Protein AF-A0A8J3EIG1-F1 (afdb_monomer_lite)

Sequence (145 aa):
MRLELTLPASLRGQTVMLDALEAVEGSQQTKALLRPILEIVTRAVSSGIQQEFFDNFERYANEENLPRQGIGAVTVALDLPESDLDAVRGDLLDVAVAGSERIWQTVSDGEAAATFEVICDILDEGLTPIDQQALLDANLADLAG

Foldseek 3Di:
DKDKEFADPVLAQDCLLVVLLVPDDFDPLQSLQVVLVSVLSHQLADAVCSAVCNVCVVPCPPPPPHDRDDDDTRIDIDDDDVVSLVVGLVGLQVSLVSSLVSSCVPPNPQSSSLVSNLVSVCSNVVDDNVVSHVSSVVSVVVVVD

Structure (mmCIF, N/CA/C/O backbone):
data_AF-A0A8J3EIG1-F1
#
_entry.id   AF-A0A8J3EIG1-F1
#
loop_
_atom_site.group_PDB
_atom_site.id
_atom_site.type_symbol
_atom_site.label_atom_id
_atom_site.label_alt_id
_atom_site.label_comp_id
_atom_site.label_asym_id
_atom_site.label_entity_id
_atom_site.label_seq_id
_atom_site.pdbx_PDB_ins_code
_atom_site.Cartn_x
_atom_site.Cartn_y
_atom_site.Cartn_z
_atom_site.occupancy
_atom_site.B_iso_or_equiv
_atom_site.auth_seq_id
_atom_site.auth_comp_id
_atom_site.auth_asym_id
_atom_site.auth_atom_id
_atom_site.pdbx_PDB_model_num
ATOM 1 N N . MET A 1 1 ? -13.332 -3.949 6.388 1.00 86.69 1 MET A N 1
ATOM 2 C CA . MET A 1 1 ? -12.971 -4.202 4.973 1.00 86.69 1 MET A CA 1
ATOM 3 C C . MET A 1 1 ? -12.054 -5.421 4.843 1.00 86.69 1 MET A C 1
ATOM 5 O O . MET A 1 1 ? -11.391 -5.751 5.815 1.00 86.69 1 MET A O 1
ATOM 9 N N . ARG A 1 2 ? -11.978 -6.071 3.673 1.00 85.50 2 ARG A N 1
ATOM 10 C CA . ARG A 1 2 ? -10.951 -7.083 3.366 1.00 85.50 2 ARG A CA 1
ATOM 11 C C . ARG A 1 2 ? -10.027 -6.575 2.260 1.00 85.50 2 ARG A C 1
ATOM 13 O O . ARG A 1 2 ? -10.528 -6.304 1.175 1.00 85.50 2 ARG A O 1
ATOM 20 N N . LEU A 1 3 ? -8.729 -6.452 2.529 1.00 85.44 3 LEU A N 1
ATOM 21 C CA . LEU A 1 3 ? -7.694 -6.144 1.539 1.00 85.44 3 LEU A CA 1
ATOM 22 C C . LEU A 1 3 ? -7.202 -7.454 0.919 1.00 85.44 3 LEU A C 1
ATOM 24 O O . LEU A 1 3 ? -6.629 -8.283 1.624 1.00 85.44 3 LEU A O 1
ATOM 28 N N . GLU A 1 4 ? -7.428 -7.648 -0.377 1.00 87.06 4 GLU A N 1
ATOM 29 C CA . GLU A 1 4 ? -7.034 -8.840 -1.119 1.00 87.06 4 GLU A CA 1
ATOM 30 C C . GLU A 1 4 ? -6.409 -8.469 -2.471 1.00 87.06 4 GLU A C 1
ATOM 32 O O . GLU A 1 4 ? -7.107 -8.065 -3.397 1.00 87.06 4 GLU A O 1
ATOM 37 N N . LEU A 1 5 ? -5.085 -8.604 -2.583 1.00 86.25 5 LEU A N 1
ATOM 38 C CA . LEU A 1 5 ? -4.314 -8.182 -3.758 1.00 86.25 5 LEU A CA 1
ATOM 39 C C . LEU A 1 5 ? -3.252 -9.205 -4.120 1.00 86.25 5 LEU A C 1
ATOM 41 O O . LEU A 1 5 ? -2.512 -9.657 -3.251 1.00 86.25 5 LEU A O 1
ATOM 45 N N . THR A 1 6 ? -3.114 -9.499 -5.408 1.00 86.62 6 THR A N 1
ATOM 46 C CA . THR A 1 6 ? -1.983 -10.235 -5.971 1.00 86.62 6 THR A CA 1
ATOM 47 C C . THR A 1 6 ? -0.959 -9.245 -6.507 1.00 86.62 6 THR A C 1
ATOM 49 O O . THR A 1 6 ? -1.185 -8.590 -7.521 1.00 86.62 6 THR A O 1
ATOM 52 N N . LEU A 1 7 ? 0.170 -9.144 -5.814 1.00 86.31 7 LEU A N 1
ATOM 53 C CA . LEU A 1 7 ? 1.196 -8.141 -6.064 1.00 86.31 7 LEU A CA 1
ATOM 54 C C . LEU A 1 7 ? 2.310 -8.664 -6.986 1.00 86.31 7 LEU A C 1
ATOM 56 O O . LEU A 1 7 ? 2.619 -9.869 -6.967 1.00 86.31 7 LEU A O 1
ATOM 60 N N . PRO A 1 8 ? 2.965 -7.768 -7.748 1.00 85.38 8 PRO A N 1
ATOM 61 C CA . PRO A 1 8 ? 4.116 -8.112 -8.570 1.00 85.38 8 PRO A CA 1
ATOM 62 C C . PRO A 1 8 ? 5.257 -8.754 -7.775 1.00 85.38 8 PRO A C 1
ATOM 64 O O . PRO A 1 8 ? 5.602 -8.348 -6.664 1.00 85.38 8 PRO A O 1
ATOM 67 N N . ALA A 1 9 ? 5.900 -9.761 -8.370 1.00 81.44 9 ALA A N 1
ATOM 68 C CA . ALA A 1 9 ? 7.004 -10.470 -7.724 1.00 81.44 9 ALA A CA 1
ATOM 69 C C . ALA A 1 9 ? 8.256 -9.593 -7.518 1.00 81.44 9 ALA A C 1
ATOM 71 O O . ALA A 1 9 ? 9.073 -9.904 -6.648 1.00 81.44 9 ALA A O 1
ATOM 72 N N . SER A 1 10 ? 8.406 -8.526 -8.307 1.00 83.69 10 SER A N 1
ATOM 73 C CA . SER A 1 10 ? 9.516 -7.566 -8.272 1.00 83.69 10 SER A CA 1
ATOM 74 C C . SER A 1 10 ? 9.537 -6.713 -7.009 1.00 83.69 10 SER A C 1
ATOM 76 O O . SER A 1 10 ? 10.613 -6.275 -6.613 1.00 83.69 10 SER A O 1
ATOM 78 N N . LEU A 1 11 ? 8.403 -6.537 -6.325 1.00 84.50 11 LEU A N 1
ATOM 79 C CA . LEU A 1 11 ? 8.318 -5.781 -5.067 1.00 84.50 11 LEU A CA 1
ATOM 80 C C . LEU A 1 11 ? 8.893 -6.540 -3.862 1.00 84.50 11 LEU A C 1
ATOM 82 O O . LEU A 1 11 ? 9.072 -5.981 -2.778 1.00 84.50 11 LEU A O 1
ATOM 86 N N . ARG A 1 12 ? 9.211 -7.828 -4.024 1.00 79.31 12 ARG A N 1
ATOM 87 C CA . ARG A 1 12 ? 9.772 -8.645 -2.947 1.00 79.31 12 ARG A CA 1
ATOM 88 C C . ARG A 1 12 ? 11.139 -8.124 -2.517 1.00 79.31 12 ARG A C 1
ATOM 90 O O . ARG A 1 12 ? 12.039 -7.939 -3.330 1.00 79.31 12 ARG A O 1
ATOM 97 N N . GLY A 1 13 ? 11.327 -8.007 -1.205 1.00 75.56 13 GLY A N 1
ATOM 98 C CA . GLY A 1 13 ? 12.586 -7.579 -0.602 1.00 75.56 13 GLY A CA 1
ATOM 99 C C . GLY A 1 13 ? 12.931 -6.112 -0.859 1.00 75.56 13 GLY A C 1
ATOM 100 O O . GLY A 1 13 ? 13.990 -5.670 -0.421 1.00 75.56 13 GLY A O 1
ATOM 101 N N . GLN A 1 14 ? 12.060 -5.363 -1.539 1.00 82.81 14 GLN A N 1
ATOM 102 C CA . GLN A 1 14 ? 12.236 -3.937 -1.748 1.00 82.81 14 GLN A CA 1
ATOM 103 C C . GLN A 1 14 ? 11.764 -3.168 -0.522 1.00 82.81 14 GLN A C 1
ATOM 105 O O . GLN A 1 14 ? 10.602 -3.255 -0.160 1.00 82.81 14 GLN A O 1
ATOM 110 N N . THR A 1 15 ? 12.624 -2.367 0.100 1.00 88.06 15 THR A N 1
ATOM 111 C CA . THR A 1 15 ? 12.217 -1.513 1.229 1.00 88.06 15 THR A CA 1
ATOM 112 C C . THR A 1 15 ? 11.655 -0.169 0.786 1.00 88.06 15 THR A C 1
ATOM 114 O O . THR A 1 15 ? 11.162 0.574 1.622 1.00 88.06 15 THR A O 1
ATOM 117 N N . VAL A 1 16 ? 11.671 0.137 -0.516 1.00 92.06 16 VAL A N 1
ATOM 118 C CA . VAL A 1 16 ? 11.381 1.480 -1.040 1.00 92.06 16 VAL A CA 1
ATOM 119 C C . VAL A 1 16 ? 10.019 2.027 -0.600 1.00 92.06 16 VAL A C 1
ATOM 121 O O . VAL A 1 16 ? 9.920 3.194 -0.236 1.00 92.06 16 VAL A O 1
ATOM 124 N N . MET A 1 17 ? 8.981 1.187 -0.557 1.00 93.06 17 MET A N 1
ATOM 125 C CA . MET A 1 17 ? 7.648 1.590 -0.095 1.00 93.06 17 MET A CA 1
ATOM 126 C C . MET A 1 17 ? 7.625 1.908 1.407 1.00 93.06 17 MET A C 1
ATOM 128 O O . MET A 1 17 ? 6.965 2.854 1.828 1.00 93.06 17 MET A O 1
ATOM 132 N N . LEU A 1 18 ? 8.383 1.161 2.217 1.00 92.38 18 LEU A N 1
ATOM 133 C CA . LEU A 1 18 ? 8.543 1.443 3.648 1.00 92.38 18 LEU A CA 1
ATOM 134 C C . LEU A 1 18 ? 9.347 2.732 3.853 1.00 92.38 18 LEU A C 1
ATOM 136 O O . LEU A 1 18 ? 8.936 3.601 4.614 1.00 92.38 18 LEU A O 1
ATOM 140 N N . ASP A 1 19 ? 10.448 2.895 3.120 1.00 93.62 19 ASP A N 1
ATOM 141 C CA . ASP A 1 19 ? 11.293 4.091 3.176 1.00 93.62 19 ASP A CA 1
ATOM 142 C C . ASP A 1 19 ? 10.519 5.351 2.746 1.00 93.62 19 ASP A C 1
ATOM 144 O O . ASP A 1 19 ? 10.733 6.442 3.287 1.00 93.62 19 ASP A O 1
ATOM 148 N N . ALA A 1 20 ? 9.596 5.208 1.790 1.00 94.75 20 ALA A N 1
ATOM 149 C CA . ALA A 1 20 ? 8.700 6.273 1.368 1.00 94.75 20 ALA A CA 1
ATOM 150 C C . ALA A 1 20 ? 7.691 6.637 2.464 1.00 94.75 20 ALA A C 1
ATOM 152 O O . ALA A 1 20 ? 7.619 7.808 2.837 1.00 94.75 20 ALA A O 1
ATOM 153 N N . LEU A 1 21 ? 6.998 5.648 3.043 1.00 95.38 21 LEU A N 1
ATOM 154 C CA . LEU A 1 21 ? 6.052 5.851 4.149 1.00 95.38 21 LEU A CA 1
ATOM 155 C C . LEU A 1 21 ? 6.691 6.583 5.342 1.00 95.38 21 LEU A C 1
ATOM 157 O O . LEU A 1 21 ? 6.089 7.470 5.956 1.00 95.38 21 LEU A O 1
ATOM 161 N N . GLU A 1 22 ? 7.934 6.241 5.679 1.00 94.44 22 GLU A N 1
ATOM 162 C CA . GLU A 1 22 ? 8.629 6.869 6.803 1.00 94.44 22 GLU A CA 1
ATOM 163 C C . GLU A 1 22 ? 8.971 8.335 6.553 1.00 94.44 22 GLU A C 1
ATOM 165 O O . GLU A 1 22 ? 8.935 9.147 7.479 1.00 94.44 22 GLU A O 1
ATOM 170 N N . ALA A 1 23 ? 9.254 8.689 5.306 1.00 93.25 23 ALA A N 1
ATOM 171 C CA . ALA A 1 23 ? 9.735 10.010 4.945 1.00 93.25 23 ALA A CA 1
ATOM 172 C C . ALA A 1 23 ? 8.638 11.028 4.610 1.00 93.25 23 ALA A C 1
ATOM 174 O O . ALA A 1 23 ? 8.932 12.224 4.600 1.00 93.25 23 ALA A O 1
ATOM 175 N N . VAL A 1 24 ? 7.413 10.588 4.318 1.00 93.56 24 VAL A N 1
ATOM 176 C CA . VAL A 1 24 ? 6.286 11.494 4.048 1.00 93.56 24 VAL A CA 1
ATOM 177 C C . VAL A 1 24 ? 5.640 11.998 5.334 1.00 93.56 24 VAL A C 1
ATOM 179 O O . VAL A 1 24 ? 5.709 11.348 6.383 1.00 93.56 24 VAL A O 1
ATOM 182 N N . GLU A 1 25 ? 5.023 13.175 5.273 1.00 90.50 25 GLU A N 1
ATOM 183 C CA . GLU A 1 25 ? 4.140 13.635 6.343 1.00 90.50 25 GLU A CA 1
ATOM 184 C C . GLU A 1 25 ? 2.863 12.786 6.347 1.00 90.50 25 GLU A C 1
ATOM 186 O O . GLU A 1 25 ? 2.412 12.315 5.309 1.00 90.50 25 GLU A O 1
ATOM 191 N N . GLY A 1 26 ? 2.342 12.522 7.540 1.00 88.75 26 GLY A N 1
ATOM 192 C CA . GLY A 1 26 ? 1.181 11.670 7.757 1.00 88.75 26 GLY A CA 1
ATOM 193 C C . GLY A 1 26 ? 1.012 11.394 9.244 1.00 88.75 26 GLY A C 1
ATOM 194 O O . GLY A 1 26 ? 1.976 11.446 10.025 1.00 88.75 26 GLY A O 1
ATOM 195 N N . SER A 1 27 ? -0.216 11.126 9.659 1.00 92.56 27 SER A N 1
ATOM 196 C CA . SER A 1 27 ? -0.535 10.796 11.038 1.00 92.56 27 SER A CA 1
ATOM 197 C C . SER A 1 27 ? 0.175 9.506 11.467 1.00 92.56 27 SER A C 1
ATOM 199 O O . SER A 1 27 ? 0.415 8.587 10.680 1.00 92.56 27 SER A O 1
ATOM 201 N N . GLN A 1 28 ? 0.501 9.401 12.758 1.00 91.69 28 GLN A N 1
ATOM 202 C CA . GLN A 1 28 ? 1.096 8.173 13.300 1.00 91.69 28 GLN A CA 1
ATOM 203 C C . GLN A 1 28 ? 0.161 6.967 13.150 1.00 91.69 28 GLN A C 1
ATOM 205 O O . GLN A 1 28 ? 0.636 5.846 13.027 1.00 91.69 28 GLN A O 1
ATOM 210 N N . GLN A 1 29 ? -1.154 7.196 13.129 1.00 90.19 29 GLN A N 1
ATOM 211 C CA . GLN A 1 29 ? -2.161 6.151 12.949 1.00 90.19 29 GLN A CA 1
ATOM 212 C C . GLN A 1 29 ? -2.135 5.604 11.519 1.00 90.19 29 GLN A C 1
ATOM 214 O O . GLN A 1 29 ? -2.083 4.391 11.338 1.00 90.19 29 GLN A O 1
ATOM 219 N N . THR A 1 30 ? -2.056 6.480 10.517 1.00 93.00 30 THR A N 1
ATOM 220 C CA . THR A 1 30 ? -1.928 6.093 9.104 1.00 93.00 30 THR A CA 1
ATOM 221 C C . THR A 1 30 ? -0.648 5.307 8.863 1.00 93.00 30 THR A C 1
ATOM 223 O O . THR A 1 30 ? -0.681 4.232 8.267 1.00 93.00 30 THR A O 1
ATOM 226 N N . LYS A 1 31 ? 0.485 5.778 9.403 1.00 92.31 31 LYS A N 1
ATOM 227 C CA . LYS A 1 31 ? 1.755 5.043 9.310 1.00 92.31 31 LYS A CA 1
ATOM 228 C C . LYS A 1 31 ? 1.688 3.693 10.020 1.00 92.31 31 LYS A C 1
ATOM 230 O O . LYS A 1 31 ? 2.165 2.704 9.473 1.00 92.31 31 LYS A O 1
ATOM 235 N N . ALA A 1 32 ? 1.071 3.634 11.201 1.00 89.88 32 ALA A N 1
ATOM 236 C CA . ALA A 1 32 ? 0.891 2.390 11.945 1.00 89.88 32 ALA A CA 1
ATOM 237 C C . ALA A 1 32 ? -0.009 1.382 11.213 1.00 89.88 32 ALA A C 1
ATOM 239 O O . ALA A 1 32 ? 0.227 0.184 11.338 1.00 89.88 32 ALA A O 1
ATOM 240 N N . LEU A 1 33 ? -0.991 1.845 10.431 1.00 90.19 33 LEU A N 1
ATOM 241 C CA . LEU A 1 33 ? -1.833 0.984 9.599 1.00 90.19 33 LEU A CA 1
ATOM 242 C C . LEU A 1 33 ? -1.112 0.515 8.325 1.00 90.19 33 LEU A C 1
ATOM 244 O O . LEU A 1 33 ? -1.171 -0.663 7.981 1.00 90.19 33 LEU A O 1
ATOM 248 N N . LEU A 1 34 ? -0.435 1.419 7.613 1.00 91.75 34 LEU A N 1
ATOM 249 C CA . LEU A 1 34 ? 0.188 1.109 6.322 1.00 91.75 34 LEU A CA 1
ATOM 250 C C . LEU A 1 34 ? 1.454 0.266 6.467 1.00 91.75 34 LEU A C 1
ATOM 252 O O . LEU A 1 34 ? 1.694 -0.634 5.662 1.00 91.75 34 LEU A O 1
ATOM 256 N N . ARG A 1 35 ? 2.268 0.516 7.498 1.00 91.19 35 ARG A N 1
ATOM 257 C CA . ARG A 1 35 ? 3.536 -0.194 7.683 1.00 91.19 35 ARG A CA 1
ATOM 258 C C . ARG A 1 35 ? 3.388 -1.727 7.718 1.00 91.19 35 ARG A C 1
ATOM 260 O O . ARG A 1 35 ? 4.133 -2.368 6.978 1.00 91.19 35 ARG A O 1
ATOM 267 N N . PRO A 1 36 ? 2.454 -2.347 8.470 1.00 84.38 36 PRO A N 1
ATOM 268 C CA . PRO A 1 36 ? 2.274 -3.801 8.441 1.00 84.38 36 PRO A CA 1
ATOM 269 C C . PRO A 1 36 ? 1.894 -4.346 7.078 1.00 84.38 36 PRO A C 1
ATOM 271 O O . PRO A 1 36 ? 2.411 -5.387 6.671 1.00 84.38 36 PRO A O 1
ATOM 274 N N . ILE A 1 37 ? 1.033 -3.631 6.358 1.00 87.50 37 ILE A N 1
ATOM 275 C CA . ILE A 1 37 ? 0.603 -4.019 5.017 1.00 87.50 37 ILE A CA 1
ATOM 276 C C . ILE A 1 37 ? 1.820 -4.042 4.090 1.00 87.50 37 ILE A C 1
ATOM 278 O O . ILE A 1 37 ? 2.096 -5.063 3.459 1.00 87.50 37 ILE A O 1
ATOM 282 N N . LEU A 1 38 ? 2.610 -2.966 4.079 1.00 88.88 38 LEU A N 1
ATOM 283 C CA . LEU A 1 38 ? 3.822 -2.870 3.267 1.00 88.88 38 LEU A CA 1
ATOM 284 C C . LEU A 1 38 ? 4.882 -3.900 3.687 1.00 88.88 38 LEU A C 1
ATOM 286 O O . LEU A 1 38 ? 5.506 -4.523 2.833 1.00 88.88 38 LEU A O 1
ATOM 290 N N . GLU A 1 39 ? 5.061 -4.174 4.980 1.00 84.38 39 GLU A N 1
ATOM 291 C CA . GLU A 1 39 ? 5.973 -5.230 5.430 1.00 84.38 39 GLU A CA 1
ATOM 292 C C . GLU A 1 39 ? 5.563 -6.620 4.917 1.00 84.38 39 GLU A C 1
ATOM 294 O O . GLU A 1 39 ? 6.433 -7.395 4.514 1.00 84.38 39 GLU A O 1
ATOM 299 N N . ILE A 1 40 ? 4.264 -6.924 4.835 1.00 79.31 40 ILE A N 1
ATOM 300 C CA . ILE A 1 40 ? 3.774 -8.164 4.212 1.00 79.31 40 ILE A CA 1
ATOM 301 C C . ILE A 1 40 ? 4.137 -8.202 2.724 1.00 79.31 40 ILE A C 1
ATOM 303 O O . ILE A 1 40 ? 4.641 -9.231 2.256 1.00 79.31 40 ILE A O 1
ATOM 307 N N . VAL A 1 41 ? 3.945 -7.087 2.004 1.00 81.19 41 VAL A N 1
ATOM 308 C CA . VAL A 1 41 ? 4.321 -6.967 0.584 1.00 81.19 41 VAL A CA 1
ATOM 309 C C . VAL A 1 41 ? 5.801 -7.292 0.384 1.00 81.19 41 VAL A C 1
ATOM 311 O O . VAL A 1 41 ? 6.158 -8.129 -0.447 1.00 81.19 41 VAL A O 1
ATOM 314 N N . THR A 1 42 ? 6.671 -6.687 1.194 1.00 77.50 42 THR A N 1
ATOM 315 C CA . THR A 1 42 ? 8.125 -6.858 1.060 1.00 77.50 42 THR A CA 1
ATOM 316 C C . THR A 1 42 ? 8.606 -8.256 1.465 1.00 77.50 42 THR A C 1
ATOM 318 O O . THR A 1 42 ? 9.505 -8.809 0.823 1.00 77.50 42 THR A O 1
ATOM 321 N N . ARG A 1 43 ? 8.020 -8.858 2.510 1.00 72.00 43 ARG A N 1
ATOM 322 C CA . ARG A 1 43 ? 8.491 -10.122 3.108 1.00 72.00 43 ARG A CA 1
ATOM 323 C C . ARG A 1 43 ? 7.864 -11.380 2.493 1.00 72.00 43 ARG A C 1
ATOM 325 O O . ARG A 1 43 ? 8.377 -12.469 2.747 1.00 72.00 43 ARG A O 1
ATOM 332 N N . ALA A 1 44 ? 6.819 -11.252 1.667 1.00 63.66 44 ALA A N 1
ATOM 333 C CA . ALA A 1 44 ? 6.116 -12.368 1.016 1.00 63.66 44 ALA A CA 1
ATOM 334 C C . ALA A 1 44 ? 5.632 -13.448 2.011 1.00 63.66 44 ALA A C 1
ATOM 336 O O . ALA A 1 44 ? 5.846 -14.648 1.822 1.00 63.66 44 ALA A O 1
ATOM 337 N N . VAL A 1 45 ? 5.004 -12.998 3.101 1.00 61.44 45 VAL A N 1
ATOM 338 C CA . VAL A 1 45 ? 4.475 -13.848 4.180 1.00 61.44 45 VAL A CA 1
ATOM 339 C C . VAL A 1 45 ? 3.266 -14.651 3.676 1.00 61.44 45 VAL A C 1
ATOM 341 O O . VAL A 1 45 ? 2.431 -14.113 2.953 1.00 61.44 45 VAL A O 1
ATOM 344 N N . SER A 1 46 ? 3.147 -15.933 4.044 1.00 58.69 46 SER A N 1
ATOM 345 C CA . SER A 1 46 ? 1.998 -16.771 3.657 1.00 58.69 46 SER A CA 1
ATOM 346 C C . SER A 1 46 ? 0.696 -16.303 4.324 1.00 58.69 46 SER A C 1
ATOM 348 O O . SER A 1 46 ? 0.716 -15.814 5.452 1.00 58.69 46 SER A O 1
ATOM 350 N N . SER A 1 47 ? -0.452 -16.497 3.666 1.00 57.59 47 SER A N 1
ATOM 351 C CA . SER A 1 47 ? -1.768 -16.013 4.132 1.00 57.59 47 SER A CA 1
ATOM 352 C C . SER A 1 47 ? -2.149 -16.452 5.552 1.00 57.59 47 SER A C 1
ATOM 354 O O . SER A 1 47 ? -2.778 -15.691 6.276 1.00 57.59 47 SER A O 1
ATOM 356 N N . GLY A 1 48 ? -1.721 -17.640 5.993 1.00 57.09 48 GLY A N 1
ATOM 357 C CA . GLY A 1 48 ? -1.958 -18.110 7.364 1.00 57.09 48 GLY A CA 1
ATOM 358 C C . GLY A 1 48 ? -1.188 -17.337 8.443 1.00 57.09 48 GLY A C 1
ATOM 359 O O . GLY A 1 48 ? -1.635 -17.296 9.580 1.00 57.09 48 GLY A O 1
ATOM 360 N N . ILE A 1 49 ? -0.059 -16.714 8.093 1.00 61.97 49 ILE A N 1
ATOM 361 C CA . ILE A 1 49 ? 0.797 -15.944 9.012 1.00 61.97 49 ILE A CA 1
ATOM 362 C C . ILE A 1 49 ? 0.494 -14.439 8.905 1.00 61.97 49 ILE A C 1
ATOM 364 O O . ILE A 1 49 ? 0.827 -13.680 9.807 1.00 61.97 49 ILE A O 1
ATOM 368 N N . GLN A 1 50 ? -0.165 -13.986 7.833 1.00 65.69 50 GLN A N 1
ATOM 369 C CA . GLN A 1 50 ? -0.452 -12.566 7.592 1.00 65.69 50 GLN A CA 1
ATOM 370 C C . GLN A 1 50 ? -1.325 -11.934 8.680 1.00 65.69 50 GLN A C 1
ATOM 372 O O . GLN A 1 50 ? -0.970 -10.868 9.176 1.00 65.69 50 GLN A O 1
ATOM 377 N N . GLN A 1 51 ? -2.413 -12.599 9.089 1.00 60.66 51 GLN A N 1
ATOM 378 C CA . GLN A 1 51 ? -3.276 -12.077 10.153 1.00 60.66 51 GLN A CA 1
ATOM 379 C C . GLN A 1 51 ? -2.536 -12.048 11.496 1.00 60.66 51 GLN A C 1
ATOM 381 O O . GLN A 1 51 ? -2.564 -11.039 12.184 1.00 60.66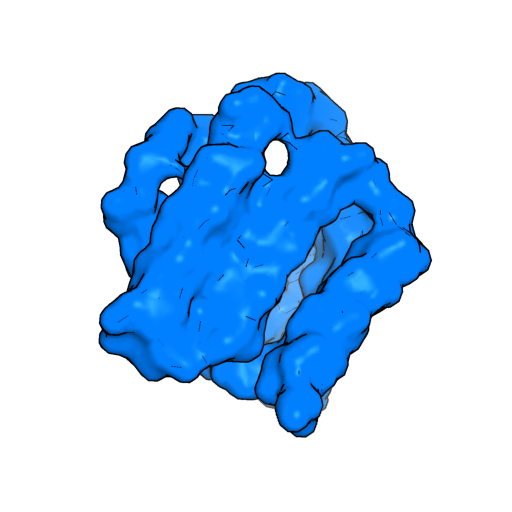 51 GLN A O 1
ATOM 386 N N . GLU A 1 52 ? -1.779 -13.101 11.830 1.00 62.62 52 GLU A N 1
ATOM 387 C CA . GLU A 1 52 ? -0.951 -13.120 13.044 1.00 62.62 52 GLU A CA 1
ATOM 388 C C . GLU A 1 52 ? 0.136 -12.039 13.021 1.00 62.62 52 GLU A C 1
ATOM 390 O O . GLU A 1 52 ? 0.435 -11.450 14.055 1.00 62.62 52 GLU A O 1
ATOM 395 N N . PHE A 1 53 ? 0.729 -11.761 11.860 1.00 66.25 53 PHE A N 1
ATOM 396 C CA . PHE A 1 53 ? 1.734 -10.719 11.685 1.00 66.25 53 PHE A CA 1
ATOM 397 C C . PHE A 1 53 ? 1.136 -9.316 11.834 1.00 66.25 53 PHE A C 1
ATOM 399 O O . PHE A 1 53 ? 1.723 -8.494 12.531 1.00 66.25 53 PHE A O 1
ATOM 406 N N . PHE A 1 54 ? -0.033 -9.059 11.240 1.00 66.94 54 PHE A N 1
ATOM 407 C CA . PHE A 1 54 ? -0.772 -7.808 11.423 1.00 66.94 54 PHE A CA 1
ATOM 408 C C . PHE A 1 54 ? -1.170 -7.619 12.897 1.00 66.94 54 PHE A C 1
ATOM 410 O O . PHE A 1 54 ? -0.883 -6.582 13.491 1.00 66.94 54 PHE A O 1
ATOM 417 N N . ASP A 1 55 ? -1.707 -8.666 13.526 1.00 66.12 55 ASP A N 1
ATOM 418 C CA . ASP A 1 55 ? -2.118 -8.655 14.933 1.00 66.12 55 ASP A CA 1
ATOM 419 C C . ASP A 1 55 ? -0.923 -8.513 15.908 1.00 66.12 55 ASP A C 1
ATOM 421 O O . ASP A 1 55 ? -1.097 -8.071 17.045 1.00 66.12 55 ASP A O 1
ATOM 425 N N . ASN A 1 56 ? 0.301 -8.881 15.498 1.00 55.88 56 ASN A N 1
ATOM 426 C CA . ASN A 1 56 ? 1.514 -8.871 16.336 1.00 55.88 56 ASN A CA 1
ATOM 427 C C . ASN A 1 56 ? 2.620 -7.936 15.819 1.00 55.88 56 ASN A C 1
ATOM 429 O O . ASN A 1 56 ? 3.791 -8.153 16.133 1.00 55.88 56 ASN A O 1
ATOM 433 N N . PHE A 1 57 ? 2.281 -6.917 15.036 1.00 56.91 57 PHE A N 1
ATOM 434 C CA . PHE A 1 57 ? 3.215 -6.202 14.165 1.00 56.91 57 PHE A CA 1
ATOM 435 C C . PHE A 1 57 ? 4.504 -5.650 14.824 1.00 56.91 57 PHE A C 1
ATOM 437 O O . PHE A 1 57 ? 5.557 -5.608 14.192 1.00 56.91 57 PHE A O 1
ATOM 444 N N . GLU A 1 58 ? 4.507 -5.336 16.122 1.00 53.41 58 GLU A N 1
ATOM 445 C CA . GLU A 1 58 ? 5.741 -4.943 16.829 1.00 53.41 58 GLU A CA 1
ATOM 446 C C . GLU A 1 58 ? 6.601 -6.119 17.319 1.00 53.41 58 GLU A C 1
ATOM 448 O O . GLU A 1 58 ? 7.818 -5.994 17.477 1.00 53.41 58 GLU A O 1
ATOM 453 N N . ARG A 1 59 ? 5.998 -7.282 17.578 1.00 51.22 59 ARG A N 1
ATOM 454 C CA . ARG A 1 59 ? 6.647 -8.393 18.289 1.00 51.22 59 ARG A CA 1
ATOM 455 C C . ARG A 1 59 ? 7.749 -9.063 17.471 1.00 51.22 59 ARG A C 1
ATOM 457 O O . ARG A 1 59 ? 8.712 -9.561 18.051 1.00 51.22 59 ARG A O 1
ATOM 464 N N . TYR A 1 60 ? 7.613 -9.062 16.147 1.00 50.69 60 TYR A N 1
ATOM 465 C CA . TYR A 1 60 ? 8.460 -9.835 15.235 1.00 50.69 60 TYR A CA 1
ATOM 466 C C . TYR A 1 60 ? 9.239 -8.977 14.230 1.00 50.69 60 TYR A C 1
ATOM 468 O O . TYR A 1 60 ? 9.896 -9.512 13.334 1.00 50.69 60 TYR A O 1
ATOM 476 N N . ALA A 1 61 ? 9.226 -7.648 14.392 1.00 52.03 61 ALA A N 1
ATOM 477 C CA . ALA A 1 61 ? 9.923 -6.714 13.505 1.00 52.03 61 ALA A CA 1
ATOM 478 C C . ALA A 1 61 ? 11.424 -7.044 13.356 1.00 52.03 61 ALA A C 1
ATOM 480 O O . ALA A 1 61 ? 11.970 -6.928 12.258 1.00 52.03 61 ALA A O 1
ATOM 481 N N . ASN A 1 62 ? 12.045 -7.545 14.435 1.00 54.00 62 ASN A N 1
ATOM 482 C CA . ASN A 1 62 ? 13.466 -7.908 14.528 1.00 54.00 62 ASN A CA 1
ATOM 483 C C . ASN A 1 62 ? 13.748 -9.421 14.392 1.00 54.00 62 ASN A C 1
ATOM 485 O O . ASN A 1 62 ? 14.876 -9.856 14.627 1.00 54.00 62 ASN A O 1
ATOM 489 N N . GLU A 1 63 ? 12.747 -10.250 14.075 1.00 50.16 63 GLU A N 1
ATOM 490 C CA . GLU A 1 63 ? 12.920 -11.705 14.011 1.00 50.16 63 GLU A CA 1
ATOM 491 C C . GLU A 1 63 ? 13.383 -12.148 12.611 1.00 50.16 63 GLU A C 1
ATOM 493 O O . GLU A 1 63 ? 12.608 -12.261 11.662 1.00 50.16 63 GLU A O 1
ATOM 498 N N . GLU A 1 64 ? 14.685 -12.419 12.479 1.00 47.28 64 GLU A N 1
ATOM 499 C CA . GLU A 1 64 ? 15.325 -12.805 11.208 1.00 47.28 64 GLU A CA 1
ATOM 500 C C . GLU A 1 64 ? 14.846 -14.164 10.652 1.00 47.28 64 GLU A C 1
ATOM 502 O O . GLU A 1 64 ? 15.039 -14.447 9.468 1.00 47.28 64 GLU A O 1
ATOM 507 N N . ASN A 1 65 ? 14.195 -14.982 11.490 1.00 41.72 65 ASN A N 1
ATOM 508 C CA . ASN A 1 65 ? 13.772 -16.360 11.204 1.00 41.72 65 ASN A CA 1
ATOM 509 C C . ASN A 1 65 ? 12.280 -16.509 10.859 1.00 41.72 65 ASN A C 1
ATOM 511 O O . ASN A 1 65 ? 11.754 -17.624 10.898 1.00 41.72 65 ASN A O 1
ATOM 515 N N . LEU A 1 66 ? 11.589 -15.417 10.516 1.00 47.25 66 LEU A N 1
ATOM 516 C CA . LEU A 1 66 ? 10.228 -15.516 9.989 1.00 47.25 66 LEU A CA 1
ATOM 517 C C . LEU A 1 66 ? 10.198 -16.421 8.742 1.00 47.25 66 LEU A C 1
ATOM 519 O O . LEU A 1 66 ? 11.118 -16.348 7.917 1.00 47.25 66 LEU A O 1
ATOM 523 N N . PRO A 1 67 ? 9.161 -17.264 8.565 1.00 40.19 67 PRO A N 1
ATOM 524 C CA . PRO A 1 67 ? 9.048 -18.124 7.394 1.00 40.19 67 PRO A CA 1
ATOM 525 C C . PRO A 1 67 ? 9.054 -17.304 6.098 1.00 40.19 67 PRO A C 1
ATOM 527 O O . PRO A 1 67 ? 8.081 -16.638 5.758 1.00 40.19 67 PRO A O 1
ATOM 530 N N . ARG A 1 68 ? 10.160 -17.371 5.353 1.00 44.97 68 ARG A N 1
ATOM 531 C CA . ARG A 1 68 ? 10.269 -16.856 3.984 1.00 44.97 68 ARG A CA 1
ATOM 532 C C . ARG A 1 68 ? 9.892 -17.990 3.046 1.00 44.97 68 ARG A C 1
ATOM 534 O O . ARG A 1 68 ? 10.684 -18.913 2.851 1.00 44.97 68 ARG A O 1
ATOM 541 N N . GLN A 1 69 ? 8.682 -17.974 2.500 1.00 39.66 69 GLN A N 1
ATOM 542 C CA . GLN A 1 69 ? 8.283 -18.995 1.535 1.00 39.66 69 GLN A CA 1
ATOM 543 C C . GLN A 1 69 ? 8.663 -18.560 0.114 1.00 39.66 69 GLN A C 1
ATOM 545 O O . GLN A 1 69 ? 8.385 -17.444 -0.317 1.00 39.66 69 GLN A O 1
ATOM 550 N N . GLY A 1 70 ? 9.353 -19.444 -0.611 1.00 41.22 70 GLY A N 1
ATOM 551 C CA . GLY A 1 70 ? 9.745 -19.227 -2.001 1.00 41.22 70 GLY A CA 1
ATOM 552 C C . GLY A 1 70 ? 8.687 -19.686 -3.014 1.00 41.22 70 GLY A C 1
ATOM 553 O O . GLY A 1 70 ? 8.109 -20.756 -2.863 1.00 41.22 70 GLY A O 1
ATOM 554 N N . ILE A 1 71 ? 8.565 -18.874 -4.073 1.00 41.09 71 ILE A N 1
ATOM 555 C CA . ILE A 1 71 ? 7.893 -19.022 -5.385 1.00 41.09 71 ILE A CA 1
ATOM 556 C C . ILE A 1 71 ? 6.362 -19.208 -5.376 1.00 41.09 71 ILE A C 1
ATOM 558 O O . ILE A 1 71 ? 5.832 -20.311 -5.461 1.00 41.09 71 ILE A O 1
ATOM 562 N N . GLY A 1 72 ? 5.682 -18.060 -5.411 1.00 50.62 72 GLY A N 1
ATOM 563 C CA . GLY A 1 72 ? 4.281 -17.834 -5.771 1.00 50.62 72 GLY A CA 1
ATOM 564 C C . GLY A 1 72 ? 4.032 -16.321 -5.865 1.00 50.62 72 GLY A C 1
ATOM 565 O O . GLY A 1 72 ? 4.887 -15.542 -5.423 1.00 50.62 72 GLY A O 1
ATOM 566 N N . ALA A 1 73 ? 2.919 -15.903 -6.470 1.00 55.06 73 ALA A N 1
ATOM 567 C CA . ALA A 1 73 ? 2.500 -14.502 -6.444 1.00 55.06 73 ALA A CA 1
ATOM 568 C C . ALA A 1 73 ? 2.268 -14.053 -4.987 1.00 55.06 73 ALA A C 1
ATOM 570 O O . ALA A 1 73 ? 1.861 -14.863 -4.151 1.00 55.06 73 ALA A O 1
ATOM 571 N N . VAL A 1 74 ? 2.590 -12.798 -4.658 1.00 63.78 74 VAL A N 1
ATOM 572 C CA . VAL A 1 74 ? 2.403 -12.273 -3.297 1.00 63.78 74 VAL A CA 1
ATOM 573 C C . VAL A 1 74 ? 0.941 -11.880 -3.165 1.00 63.78 74 VAL A C 1
ATOM 575 O O . VAL A 1 74 ? 0.559 -10.795 -3.582 1.00 63.78 74 VAL A O 1
ATOM 578 N N . THR A 1 75 ? 0.116 -12.777 -2.632 1.00 70.75 75 THR A N 1
ATOM 579 C CA . THR A 1 75 ? -1.268 -12.438 -2.302 1.00 70.75 75 THR A CA 1
ATOM 580 C C . THR A 1 75 ? -1.331 -11.898 -0.881 1.00 70.75 75 THR A C 1
ATOM 582 O O . THR A 1 75 ? -1.064 -12.638 0.067 1.00 70.75 75 THR A O 1
ATOM 585 N N . VAL A 1 76 ? -1.674 -10.623 -0.728 1.00 73.19 76 VAL A N 1
ATOM 586 C CA . VAL A 1 76 ? -2.118 -10.045 0.547 1.00 73.19 76 VAL A CA 1
ATOM 587 C C . VAL A 1 76 ? -3.581 -10.425 0.7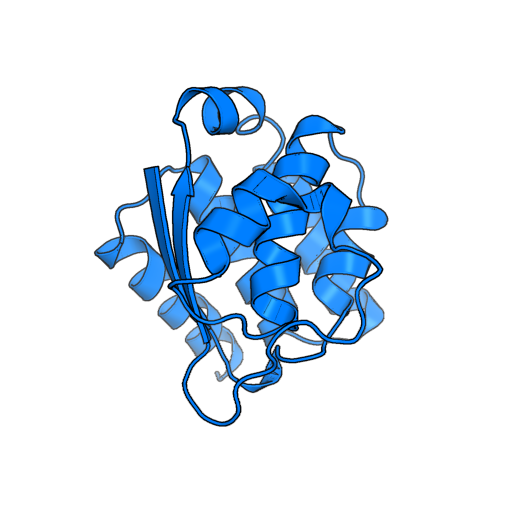24 1.00 73.19 76 VAL A C 1
ATOM 589 O O . VAL A 1 76 ? -4.337 -10.295 -0.229 1.00 73.19 76 VAL A O 1
ATOM 592 N N . ALA A 1 77 ? -3.971 -10.917 1.898 1.00 80.06 77 ALA A N 1
ATOM 593 C CA . ALA A 1 77 ? -5.359 -11.192 2.261 1.00 80.06 77 ALA A CA 1
ATOM 594 C C . ALA A 1 77 ? -5.566 -10.863 3.749 1.00 80.06 77 ALA A C 1
ATOM 596 O O . ALA A 1 77 ? -5.240 -11.675 4.615 1.00 80.06 77 ALA A O 1
ATOM 597 N N . LEU A 1 78 ? -6.077 -9.665 4.040 1.00 78.50 78 LEU A N 1
ATOM 598 C CA . LEU A 1 78 ? -6.171 -9.102 5.390 1.00 78.50 78 LEU A CA 1
ATOM 599 C C . LEU A 1 78 ? -7.580 -8.599 5.683 1.00 78.50 78 LEU A C 1
ATOM 601 O O . LEU A 1 78 ? -8.148 -7.854 4.886 1.00 78.50 78 LEU A O 1
ATOM 605 N N . ASP A 1 79 ? -8.115 -8.949 6.848 1.00 78.12 79 ASP A N 1
ATOM 606 C CA . ASP A 1 79 ? -9.362 -8.374 7.344 1.00 78.12 79 ASP A CA 1
ATOM 607 C C . ASP A 1 79 ? -9.041 -7.175 8.255 1.00 78.12 79 ASP A C 1
ATOM 609 O O . ASP A 1 79 ? -8.398 -7.311 9.295 1.00 78.12 79 ASP A O 1
ATOM 613 N N . LEU A 1 80 ? -9.481 -5.985 7.841 1.00 81.88 80 LEU A N 1
ATOM 614 C CA . LEU A 1 80 ? -9.229 -4.705 8.504 1.00 81.88 80 LEU A CA 1
ATOM 615 C C . LEU A 1 80 ? -10.509 -4.191 9.185 1.00 81.88 80 LEU A C 1
ATOM 617 O O . LEU A 1 80 ? -11.554 -4.091 8.518 1.00 81.88 80 LEU A O 1
ATOM 621 N N . PRO A 1 81 ? -10.472 -3.842 10.485 1.00 83.88 81 PRO A N 1
ATOM 622 C CA . PRO A 1 81 ? -11.607 -3.230 11.167 1.00 83.88 81 PRO A CA 1
ATOM 623 C C . PRO A 1 81 ? -11.980 -1.884 10.538 1.00 83.88 81 PRO A C 1
ATOM 625 O O . PRO A 1 81 ? -11.123 -1.036 10.308 1.00 83.88 81 PRO A O 1
ATOM 628 N N . GLU A 1 82 ? -13.273 -1.652 10.300 1.00 84.06 82 GLU A N 1
ATOM 629 C CA . GLU A 1 82 ? -13.740 -0.392 9.695 1.00 84.06 82 GLU A CA 1
ATOM 630 C C . GLU A 1 82 ? -13.394 0.831 10.558 1.00 84.06 82 GLU A C 1
ATOM 632 O O . GLU A 1 82 ? -13.074 1.891 10.034 1.00 84.06 82 GLU A O 1
ATOM 637 N N . SER A 1 83 ? -13.372 0.662 11.884 1.00 82.62 83 SER A N 1
ATOM 638 C CA . SER A 1 83 ? -12.976 1.711 12.828 1.00 82.62 83 SER A CA 1
ATOM 639 C C . SER A 1 83 ? -11.545 2.202 12.627 1.00 82.62 83 SER A C 1
ATOM 641 O O . SER A 1 83 ? -11.264 3.371 12.882 1.00 82.62 83 SER A O 1
ATOM 643 N N . ASP A 1 84 ? -10.649 1.313 12.197 1.00 83.19 84 ASP A N 1
ATOM 644 C CA . ASP A 1 84 ? -9.239 1.641 12.002 1.00 83.19 84 ASP A CA 1
ATOM 645 C C . ASP A 1 84 ? -9.056 2.397 10.681 1.00 83.19 84 ASP A C 1
ATOM 647 O O . ASP A 1 84 ? -8.253 3.323 10.613 1.00 83.19 84 ASP A O 1
ATOM 651 N N . LEU A 1 85 ? -9.862 2.063 9.665 1.00 86.75 85 LEU A N 1
ATOM 652 C CA . LEU A 1 85 ? -9.906 2.764 8.379 1.00 86.75 85 LEU A CA 1
ATOM 653 C C . LEU A 1 85 ? -10.506 4.164 8.515 1.00 86.75 85 LEU A C 1
ATOM 655 O O . LEU A 1 85 ? -9.913 5.139 8.056 1.00 86.75 85 LEU A O 1
ATOM 659 N N . ASP A 1 86 ? -11.638 4.289 9.209 1.00 89.00 86 ASP A N 1
ATOM 660 C CA . ASP A 1 86 ? -12.289 5.580 9.462 1.00 89.00 86 ASP A CA 1
ATOM 661 C C . ASP A 1 86 ? -11.359 6.576 10.165 1.00 89.00 86 ASP A C 1
ATOM 663 O O . ASP A 1 86 ? -11.440 7.782 9.927 1.00 89.00 86 ASP A O 1
ATOM 667 N N . ALA A 1 87 ? -10.454 6.080 11.013 1.00 87.88 87 ALA A N 1
ATOM 668 C CA . ALA A 1 87 ? -9.485 6.907 11.720 1.00 87.88 87 ALA A CA 1
ATOM 669 C C . ALA A 1 87 ? -8.379 7.480 10.814 1.00 87.88 87 ALA A C 1
ATOM 671 O O . ALA A 1 87 ? -7.739 8.452 11.215 1.00 87.88 87 ALA A O 1
ATOM 672 N N . VAL A 1 88 ? -8.149 6.906 9.625 1.00 91.44 88 VAL A N 1
ATOM 673 C CA . VAL A 1 88 ? -7.017 7.264 8.749 1.00 91.44 88 VAL A CA 1
ATOM 674 C C . VAL A 1 88 ? -7.412 7.787 7.363 1.00 91.44 88 VAL A C 1
ATOM 676 O O . VAL A 1 88 ? -6.587 8.434 6.727 1.00 91.44 88 VAL A O 1
ATOM 679 N N . ARG A 1 89 ? -8.652 7.571 6.896 1.00 90.38 89 ARG A N 1
ATOM 680 C CA . ARG A 1 89 ? -9.150 7.991 5.562 1.00 90.38 89 ARG A CA 1
ATOM 681 C C . ARG A 1 89 ? -8.767 9.421 5.168 1.00 90.38 89 ARG A C 1
ATOM 683 O O . ARG A 1 89 ? -8.208 9.655 4.107 1.00 90.38 89 ARG A O 1
ATOM 690 N N . GLY A 1 90 ? -8.945 10.378 6.082 1.00 86.94 90 GLY A N 1
ATOM 691 C CA . GLY A 1 90 ? -8.620 11.789 5.827 1.00 86.94 90 GLY A CA 1
ATOM 692 C C . GLY A 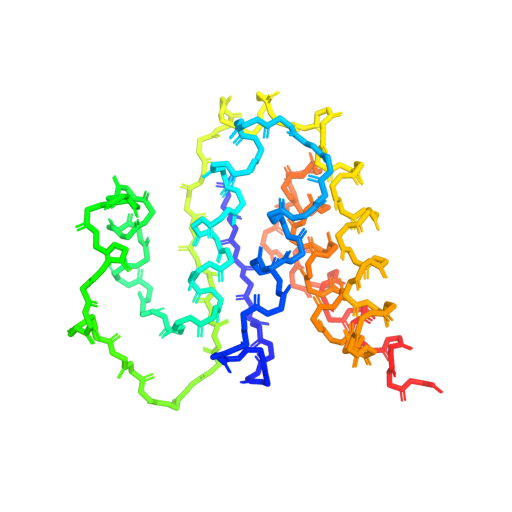1 90 ? -7.140 12.102 5.552 1.00 86.94 90 GLY A C 1
ATOM 693 O O . GLY A 1 90 ? -6.845 13.234 5.194 1.00 86.94 90 GLY A O 1
ATOM 694 N N . ASP A 1 91 ? -6.237 11.141 5.742 1.00 93.12 91 ASP A N 1
ATOM 695 C CA . ASP A 1 91 ? -4.783 11.275 5.586 1.00 93.12 91 ASP A CA 1
ATOM 696 C C . ASP A 1 91 ? -4.220 10.314 4.517 1.00 93.12 91 ASP A C 1
ATOM 698 O O . ASP A 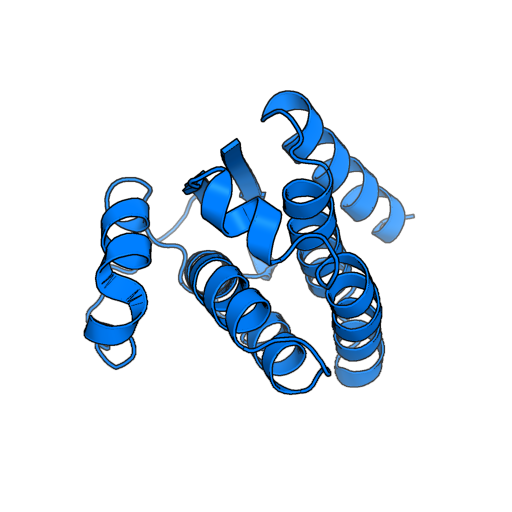1 91 ? -3.118 10.520 4.013 1.00 93.12 91 ASP A O 1
ATOM 702 N N . LEU A 1 92 ? -4.975 9.276 4.129 1.00 94.00 92 LEU A N 1
ATOM 703 C CA . LEU A 1 92 ? -4.526 8.261 3.170 1.00 94.00 92 LEU A CA 1
ATOM 704 C C . LEU A 1 92 ? -4.243 8.842 1.783 1.00 94.00 92 LEU A C 1
ATOM 706 O O . LEU A 1 92 ? -3.234 8.476 1.188 1.00 94.00 92 LEU A O 1
ATOM 710 N N . LEU A 1 93 ? -5.074 9.769 1.299 1.00 93.69 93 LEU A N 1
ATOM 711 C CA . LEU A 1 93 ? -4.880 10.404 -0.008 1.00 93.69 93 LEU A CA 1
ATOM 712 C C . LEU A 1 93 ? -3.581 11.224 -0.067 1.00 93.69 93 LEU A C 1
ATOM 714 O O . LEU A 1 93 ? -2.810 11.114 -1.021 1.00 93.69 93 LEU A O 1
ATOM 718 N N . ASP A 1 94 ? -3.311 12.024 0.966 1.00 95.06 94 ASP A N 1
ATOM 719 C CA . ASP A 1 94 ? -2.099 12.848 1.028 1.00 95.06 94 ASP A CA 1
ATOM 720 C C . ASP A 1 94 ? -0.845 11.964 1.109 1.00 95.06 94 ASP A C 1
ATOM 722 O O . ASP A 1 94 ? 0.155 12.217 0.427 1.00 95.06 94 ASP A O 1
ATOM 726 N N . VAL A 1 95 ? -0.918 10.876 1.885 1.00 95.75 95 VAL A N 1
ATOM 727 C CA . VAL A 1 95 ? 0.146 9.869 1.962 1.00 95.75 95 VAL A CA 1
ATOM 728 C C . VAL A 1 95 ? 0.336 9.155 0.622 1.00 95.75 95 VAL A C 1
ATOM 730 O O . VAL A 1 95 ? 1.485 8.966 0.221 1.00 95.75 95 VAL A O 1
ATOM 733 N N . ALA A 1 96 ? -0.742 8.800 -0.085 1.00 95.06 96 ALA A N 1
ATOM 734 C CA . ALA A 1 96 ? -0.697 8.140 -1.391 1.00 95.06 96 ALA A CA 1
ATOM 735 C C . ALA A 1 96 ? 0.102 8.966 -2.403 1.00 95.06 96 ALA A C 1
ATOM 737 O O . ALA A 1 96 ? 1.064 8.470 -2.997 1.00 95.06 96 ALA A O 1
ATOM 738 N N . VAL A 1 97 ? -0.246 10.250 -2.534 1.00 95.50 97 VAL A N 1
ATOM 739 C CA . VAL A 1 97 ? 0.397 11.188 -3.463 1.00 95.50 97 VAL A CA 1
ATOM 740 C C . VAL A 1 97 ? 1.853 11.428 -3.072 1.00 95.50 97 VAL A C 1
ATOM 742 O O . VAL A 1 97 ? 2.757 11.264 -3.891 1.00 95.50 97 VAL A O 1
ATOM 745 N N . ALA A 1 98 ? 2.111 11.783 -1.811 1.00 96.25 98 ALA A N 1
ATOM 746 C CA . ALA A 1 98 ? 3.466 12.099 -1.369 1.00 96.25 98 ALA A CA 1
ATOM 747 C C . ALA A 1 98 ? 4.396 10.874 -1.433 1.00 96.25 98 ALA A C 1
ATOM 749 O O . ALA A 1 98 ? 5.582 10.996 -1.755 1.00 96.25 98 ALA A O 1
ATOM 750 N N . GLY A 1 99 ? 3.875 9.689 -1.106 1.00 95.25 99 GLY A N 1
ATOM 751 C CA . GLY A 1 99 ? 4.634 8.444 -1.069 1.00 95.25 99 GLY A CA 1
ATOM 752 C C . GLY A 1 99 ? 4.998 7.952 -2.463 1.00 95.25 99 GLY A C 1
ATOM 753 O O . GLY A 1 99 ? 6.174 7.688 -2.724 1.00 95.25 99 GLY A O 1
ATOM 754 N N . SER A 1 100 ? 4.024 7.890 -3.373 1.00 94.50 100 SER A N 1
ATOM 755 C CA . SER A 1 100 ? 4.247 7.483 -4.765 1.00 94.50 100 SER A CA 1
ATOM 756 C C . SER A 1 100 ? 5.199 8.439 -5.492 1.00 94.50 100 SER A C 1
ATOM 758 O O . SER A 1 100 ? 6.175 7.990 -6.103 1.00 94.50 100 SER A O 1
ATOM 760 N N . GLU A 1 101 ? 5.012 9.757 -5.337 1.00 95.50 101 GLU A N 1
ATOM 761 C CA . GLU A 1 101 ? 5.901 10.767 -5.915 1.00 95.50 101 GLU A CA 1
ATOM 762 C C . GLU A 1 101 ? 7.331 10.606 -5.389 1.00 95.50 101 GLU A C 1
ATOM 764 O O . GLU A 1 101 ? 8.301 10.656 -6.152 1.00 95.50 101 GLU A O 1
ATOM 769 N N . ARG A 1 102 ? 7.487 10.347 -4.088 1.00 94.75 102 ARG A N 1
ATOM 770 C CA . ARG A 1 102 ? 8.802 10.114 -3.498 1.00 94.75 102 ARG A CA 1
ATOM 771 C C . ARG A 1 102 ? 9.479 8.870 -4.071 1.00 94.75 102 ARG A C 1
ATOM 773 O O . ARG A 1 102 ? 10.672 8.928 -4.379 1.00 94.75 102 ARG A O 1
ATOM 780 N N . ILE A 1 103 ? 8.764 7.754 -4.207 1.00 94.31 103 ILE A N 1
ATOM 781 C CA . ILE A 1 103 ? 9.310 6.522 -4.804 1.00 94.31 103 ILE A CA 1
ATOM 782 C C . ILE A 1 103 ? 9.805 6.819 -6.223 1.00 94.31 103 ILE A C 1
ATOM 784 O O . ILE A 1 103 ? 10.956 6.523 -6.566 1.00 94.31 103 ILE A O 1
ATOM 788 N N . TRP A 1 104 ? 8.977 7.501 -7.014 1.00 92.62 104 TRP A N 1
ATOM 789 C CA . TRP A 1 104 ? 9.312 7.892 -8.377 1.00 92.62 104 TRP A CA 1
ATOM 790 C C . TRP A 1 104 ? 10.563 8.781 -8.457 1.00 92.62 104 TRP A C 1
ATOM 792 O O . TRP A 1 104 ? 11.479 8.513 -9.240 1.00 92.62 104 TRP A O 1
ATOM 802 N N . GLN A 1 105 ? 10.652 9.809 -7.612 1.00 92.25 105 GLN A N 1
ATOM 803 C CA . GLN A 1 105 ? 11.774 10.751 -7.606 1.00 92.25 105 GLN A CA 1
ATOM 804 C C . GLN A 1 105 ? 13.087 10.143 -7.091 1.00 92.25 105 GLN A C 1
ATOM 806 O O . GLN A 1 105 ? 14.164 10.613 -7.459 1.00 92.25 105 GLN A O 1
ATOM 811 N N . THR A 1 106 ? 13.020 9.138 -6.213 1.00 90.56 106 THR A N 1
ATOM 812 C CA . THR A 1 106 ? 14.209 8.592 -5.535 1.00 90.56 106 THR A CA 1
ATOM 813 C C . THR A 1 106 ? 14.840 7.418 -6.267 1.00 90.56 106 THR A C 1
ATOM 815 O O . THR A 1 106 ? 16.067 7.355 -6.350 1.00 90.56 106 THR A O 1
ATOM 818 N N . VAL A 1 107 ? 14.029 6.498 -6.796 1.00 91.25 107 VAL A N 1
ATOM 819 C CA . VAL A 1 107 ? 14.528 5.285 -7.468 1.00 91.25 107 VAL A CA 1
ATOM 820 C C . VAL A 1 107 ? 13.891 5.027 -8.831 1.00 91.25 107 VAL A C 1
ATOM 822 O O . VAL A 1 107 ? 14.328 4.115 -9.528 1.00 91.25 107 VAL A O 1
ATOM 825 N N . SER A 1 108 ? 12.893 5.827 -9.229 1.00 91.38 108 SER A N 1
ATOM 826 C CA . SER A 1 108 ? 12.159 5.673 -10.496 1.00 91.38 108 SER A CA 1
ATOM 827 C C . SER A 1 108 ? 11.540 4.284 -10.683 1.00 91.38 108 SER A C 1
ATOM 829 O O . SER A 1 108 ? 11.426 3.787 -11.802 1.00 91.38 108 SER A O 1
ATOM 831 N N . ASP A 1 109 ? 11.132 3.659 -9.578 1.00 91.75 109 ASP A N 1
ATOM 832 C CA . ASP A 1 109 ? 10.394 2.399 -9.589 1.00 91.75 109 ASP A CA 1
ATOM 833 C C . ASP A 1 109 ? 8.894 2.702 -9.705 1.00 91.75 109 ASP A C 1
ATOM 835 O O . ASP A 1 109 ? 8.212 2.970 -8.714 1.00 91.75 109 ASP A O 1
ATOM 839 N N . GLY A 1 110 ? 8.396 2.718 -10.944 1.00 91.62 110 GLY A N 1
ATOM 840 C CA . GLY A 1 110 ? 6.982 2.969 -11.225 1.00 91.62 110 GLY A CA 1
ATOM 841 C C . GLY A 1 110 ? 6.063 1.894 -10.647 1.00 91.62 110 GLY A C 1
ATOM 842 O O . GLY A 1 110 ? 4.980 2.215 -10.174 1.00 91.62 110 GLY A O 1
ATOM 843 N N . GLU A 1 111 ? 6.502 0.634 -10.622 1.00 92.75 111 GLU A N 1
ATOM 844 C CA . GLU A 1 111 ? 5.698 -0.477 -10.106 1.00 92.75 111 GLU A CA 1
ATOM 845 C C . GLU A 1 111 ? 5.481 -0.342 -8.594 1.00 92.75 111 GLU A C 1
ATOM 847 O O . GLU A 1 111 ? 4.360 -0.506 -8.102 1.00 92.75 111 GLU A O 1
ATOM 852 N N . ALA A 1 112 ? 6.538 0.013 -7.858 1.00 92.69 112 ALA A N 1
ATOM 853 C CA . ALA A 1 112 ? 6.446 0.296 -6.431 1.00 92.69 112 ALA A CA 1
ATOM 854 C C . ALA A 1 112 ? 5.617 1.556 -6.145 1.00 92.69 112 ALA A C 1
ATOM 856 O O . ALA A 1 112 ? 4.833 1.553 -5.197 1.00 92.69 112 ALA A O 1
ATOM 857 N N . ALA A 1 113 ? 5.752 2.608 -6.961 1.00 94.69 113 ALA A N 1
ATOM 858 C CA . ALA A 1 113 ? 4.968 3.834 -6.816 1.00 94.69 113 ALA A CA 1
ATOM 859 C C . ALA A 1 113 ? 3.465 3.577 -7.013 1.00 94.69 113 ALA A C 1
ATOM 861 O O . ALA A 1 113 ? 2.675 3.916 -6.135 1.00 94.69 113 ALA A O 1
ATOM 862 N N . ALA A 1 114 ? 3.091 2.898 -8.102 1.00 94.38 114 ALA A N 1
ATOM 863 C CA . ALA A 1 114 ? 1.703 2.546 -8.394 1.00 94.38 114 ALA A CA 1
ATOM 864 C C . ALA A 1 114 ? 1.114 1.607 -7.336 1.00 94.38 114 ALA A C 1
ATOM 866 O O . ALA A 1 114 ? -0.012 1.792 -6.892 1.00 94.38 114 ALA A O 1
ATOM 867 N N . THR A 1 115 ? 1.881 0.612 -6.880 1.00 93.81 115 THR A N 1
ATOM 868 C CA . THR A 1 115 ? 1.397 -0.303 -5.836 1.00 93.81 115 THR A CA 1
ATOM 869 C C . THR A 1 115 ? 1.179 0.419 -4.505 1.00 93.81 115 THR A C 1
ATOM 871 O O . THR A 1 115 ? 0.204 0.137 -3.812 1.00 93.81 115 THR A O 1
ATOM 874 N N . PHE A 1 116 ? 2.063 1.355 -4.145 1.00 95.25 116 PHE A N 1
ATOM 875 C CA . PHE A 1 116 ? 1.918 2.165 -2.936 1.00 95.25 116 PHE A CA 1
ATOM 876 C C . PHE A 1 116 ? 0.649 3.027 -2.979 1.00 95.25 116 PHE A C 1
ATOM 878 O O . PHE A 1 116 ? -0.127 3.019 -2.024 1.00 95.25 116 PHE A O 1
ATOM 885 N N . GLU A 1 117 ? 0.444 3.740 -4.088 1.00 96.31 117 GLU A N 1
ATOM 886 C CA . GLU A 1 117 ? -0.725 4.592 -4.323 1.00 96.31 117 GLU A CA 1
ATOM 887 C C . GLU A 1 117 ? -2.019 3.777 -4.262 1.00 96.31 117 GLU A C 1
ATOM 889 O O . GLU A 1 117 ? -2.878 4.041 -3.425 1.00 96.31 117 GLU A O 1
ATOM 894 N N . VAL A 1 118 ? -2.095 2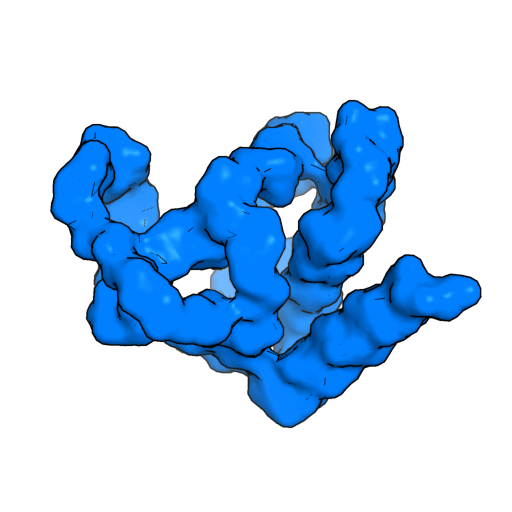.693 -5.038 1.00 95.62 118 VAL A N 1
ATOM 895 C CA . VAL A 1 118 ? -3.287 1.842 -5.119 1.00 95.62 118 VAL A CA 1
ATOM 896 C C . VAL A 1 118 ? -3.650 1.219 -3.772 1.00 95.62 118 VAL A C 1
ATOM 898 O O . VAL A 1 118 ? -4.831 1.112 -3.450 1.00 95.62 118 VAL A O 1
ATOM 901 N N . ILE A 1 119 ? -2.671 0.814 -2.954 1.00 94.44 119 ILE A N 1
ATOM 902 C CA . ILE A 1 119 ? -2.963 0.327 -1.597 1.00 94.44 119 ILE A CA 1
ATOM 903 C C . ILE A 1 119 ? -3.646 1.422 -0.771 1.00 94.44 119 ILE A C 1
ATOM 905 O O . ILE A 1 119 ? -4.601 1.122 -0.059 1.00 94.44 119 ILE A O 1
ATOM 909 N N . CYS A 1 120 ? -3.192 2.672 -0.858 1.00 95.88 120 CYS A N 1
ATOM 910 C CA . CYS A 1 120 ? -3.806 3.774 -0.122 1.00 95.88 120 CYS A CA 1
ATOM 911 C C . CYS A 1 120 ? -5.223 4.074 -0.632 1.00 95.88 120 CYS A C 1
ATOM 913 O O . CYS A 1 120 ? -6.136 4.164 0.188 1.00 95.88 120 CYS A O 1
ATOM 915 N N . ASP A 1 121 ? -5.424 4.123 -1.951 1.00 95.19 121 ASP A N 1
ATOM 916 C CA . ASP A 1 121 ? -6.734 4.370 -2.576 1.00 95.19 121 ASP A CA 1
ATOM 917 C C . ASP A 1 121 ? -7.756 3.293 -2.205 1.00 95.19 121 ASP A C 1
ATOM 919 O O . ASP A 1 121 ? -8.891 3.580 -1.828 1.00 95.19 121 ASP A O 1
ATOM 923 N N . ILE A 1 122 ? -7.335 2.026 -2.235 1.00 94.81 122 ILE A N 1
ATOM 924 C CA . ILE A 1 122 ? -8.165 0.890 -1.835 1.00 94.81 122 ILE A CA 1
ATOM 925 C C . ILE A 1 122 ? -8.664 1.059 -0.397 1.00 94.81 122 ILE A C 1
ATOM 927 O O . ILE A 1 122 ? -9.846 0.827 -0.126 1.00 94.81 122 ILE A O 1
ATOM 931 N N . LEU A 1 123 ? -7.767 1.430 0.522 1.00 93.44 123 LEU A N 1
ATOM 932 C CA . LEU A 1 123 ? -8.083 1.606 1.939 1.00 93.44 123 LEU A CA 1
ATOM 933 C C . LEU A 1 123 ? -8.958 2.838 2.182 1.00 93.44 123 LEU A C 1
ATOM 935 O O . LEU A 1 123 ? -9.850 2.783 3.032 1.00 93.44 123 LEU A O 1
ATOM 939 N N . ASP A 1 124 ? -8.729 3.916 1.432 1.00 94.19 124 ASP A N 1
ATOM 940 C CA . ASP A 1 124 ? -9.525 5.134 1.527 1.00 94.19 124 ASP A CA 1
ATOM 941 C C . ASP A 1 124 ? -10.966 4.879 1.066 1.00 94.19 124 ASP A C 1
ATOM 943 O O . ASP A 1 124 ? -11.925 5.058 1.824 1.00 94.19 124 ASP A O 1
ATOM 947 N N . GLU A 1 125 ? -11.117 4.327 -0.137 1.00 92.75 125 GLU A N 1
ATOM 948 C CA . GLU A 1 125 ? -12.416 4.092 -0.768 1.00 92.75 125 GLU A CA 1
ATOM 949 C C . GLU A 1 125 ? -13.155 2.864 -0.210 1.00 92.75 125 GLU A C 1
ATOM 951 O O . GLU A 1 125 ? -14.366 2.721 -0.393 1.00 92.75 125 GLU A O 1
ATOM 956 N N . GLY A 1 126 ? -12.458 1.963 0.490 1.00 90.69 126 GLY A N 1
ATOM 957 C CA . GLY A 1 126 ? -13.049 0.734 1.021 1.00 90.69 126 GLY A CA 1
ATOM 958 C C . GLY A 1 126 ? -13.506 -0.231 -0.078 1.00 90.69 126 GLY A C 1
ATOM 959 O O . GLY A 1 126 ? -14.565 -0.854 0.044 1.00 90.69 126 GLY A O 1
ATOM 960 N N . LEU A 1 127 ? -12.722 -0.345 -1.156 1.00 92.25 127 LEU A N 1
ATOM 961 C CA . LEU A 1 127 ? -13.071 -1.117 -2.353 1.00 92.25 127 LEU A CA 1
ATOM 962 C C . LEU A 1 127 ? -13.339 -2.599 -2.066 1.00 92.25 127 LEU A C 1
ATOM 964 O O . LEU A 1 127 ? -12.799 -3.189 -1.127 1.00 92.25 127 LEU A O 1
ATOM 968 N N . THR A 1 128 ? -14.149 -3.243 -2.911 1.00 90.75 128 THR A N 1
ATOM 969 C CA . THR A 1 128 ? -14.373 -4.696 -2.829 1.00 90.75 128 THR A CA 1
ATOM 970 C C . THR A 1 128 ? -13.197 -5.466 -3.444 1.00 90.75 128 THR A C 1
ATOM 972 O O . THR A 1 128 ? -12.542 -4.933 -4.335 1.00 90.75 128 THR A O 1
ATOM 975 N N . PRO A 1 129 ? -12.934 -6.732 -3.062 1.00 85.44 129 PRO A N 1
ATOM 976 C CA . PRO A 1 129 ? -11.796 -7.496 -3.594 1.00 85.44 129 PRO A CA 1
ATOM 977 C C . PRO A 1 129 ? -11.703 -7.557 -5.128 1.00 85.44 129 PRO A C 1
ATOM 979 O O . PRO A 1 129 ? -10.609 -7.578 -5.684 1.00 85.44 129 PRO A O 1
ATOM 982 N N . ILE A 1 130 ? -12.846 -7.567 -5.824 1.00 86.56 130 ILE A N 1
ATOM 983 C CA . ILE A 1 130 ? -12.877 -7.573 -7.294 1.00 86.56 130 ILE A CA 1
ATOM 984 C C . ILE A 1 130 ? -12.358 -6.240 -7.848 1.00 86.56 130 ILE A C 1
ATOM 986 O O . ILE A 1 130 ? -11.566 -6.234 -8.788 1.00 86.56 130 ILE A O 1
ATOM 990 N N . ASP A 1 131 ? -12.778 -5.128 -7.248 1.00 94.94 131 ASP A N 1
ATOM 991 C CA . ASP A 1 131 ? -12.400 -3.782 -7.682 1.00 94.94 131 ASP A CA 1
ATOM 992 C C . ASP A 1 131 ? -10.944 -3.459 -7.309 1.00 94.94 131 ASP A C 1
ATOM 994 O O . ASP A 1 131 ? -10.249 -2.784 -8.061 1.00 94.94 131 ASP A O 1
ATOM 998 N N . GLN A 1 132 ? -10.455 -4.010 -6.194 1.00 93.62 132 GLN A N 1
ATOM 999 C CA . GLN A 1 132 ? -9.071 -3.863 -5.734 1.00 93.62 132 GLN A CA 1
ATOM 1000 C C . GLN A 1 132 ? -8.058 -4.392 -6.752 1.00 93.62 132 GLN A C 1
ATOM 1002 O O . GLN A 1 132 ? -7.148 -3.669 -7.159 1.00 93.62 132 GLN A O 1
ATOM 1007 N N . GLN A 1 133 ? -8.219 -5.648 -7.189 1.00 91.75 133 GLN A N 1
ATOM 1008 C CA . GLN A 1 133 ? -7.304 -6.235 -8.169 1.00 91.75 133 GLN A CA 1
ATOM 1009 C C . GLN A 1 133 ? -7.417 -5.526 -9.522 1.00 91.75 133 GLN A C 1
ATOM 1011 O O . GLN A 1 133 ? -6.401 -5.278 -10.163 1.00 91.75 133 GLN A O 1
ATOM 1016 N N . ALA A 1 134 ? -8.635 -5.157 -9.936 1.00 93.31 134 ALA A N 1
ATOM 1017 C CA . ALA A 1 134 ? -8.845 -4.432 -11.184 1.00 93.31 134 ALA A CA 1
ATOM 1018 C C . ALA A 1 134 ? -8.138 -3.065 -11.191 1.00 93.31 134 ALA A C 1
ATOM 1020 O O . ALA A 1 134 ? -7.548 -2.696 -12.206 1.00 93.31 134 ALA A O 1
ATOM 1021 N N . LEU A 1 135 ? -8.161 -2.337 -10.067 1.00 95.25 135 LEU A N 1
ATOM 1022 C CA . LEU A 1 135 ? -7.471 -1.055 -9.92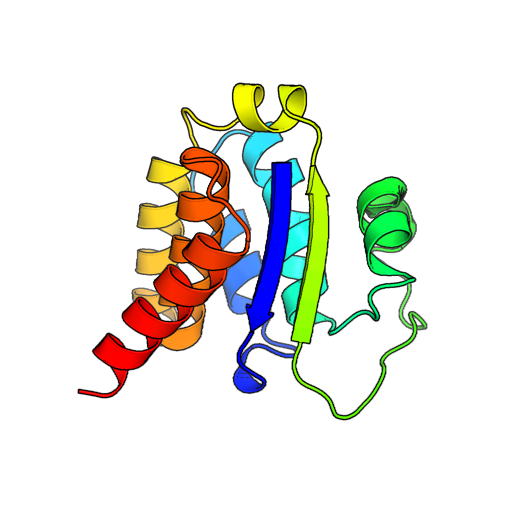3 1.00 95.25 135 LEU A CA 1
ATOM 1023 C C . LEU A 1 135 ? -5.948 -1.217 -10.000 1.00 95.25 135 LEU A C 1
ATOM 1025 O O . LEU A 1 135 ? -5.287 -0.457 -10.710 1.00 95.25 135 LEU A O 1
ATOM 1029 N N . LEU A 1 136 ? -5.394 -2.223 -9.315 1.00 93.62 136 LEU A N 1
ATOM 1030 C CA . LEU A 1 136 ? -3.959 -2.506 -9.372 1.00 93.62 136 LEU A CA 1
ATOM 1031 C C . LEU A 1 136 ? -3.519 -2.887 -10.789 1.00 93.62 136 LEU A C 1
ATOM 1033 O O . LEU A 1 136 ? -2.560 -2.321 -11.307 1.00 93.62 136 LEU A O 1
ATOM 1037 N N . ASP A 1 137 ? -4.239 -3.804 -11.436 1.00 93.12 137 ASP A N 1
ATOM 1038 C CA . ASP A 1 137 ? -3.913 -4.266 -12.787 1.00 93.12 137 ASP A CA 1
ATOM 1039 C C . ASP A 1 137 ? -3.954 -3.115 -13.805 1.00 93.12 137 ASP A C 1
ATOM 1041 O O . ASP A 1 137 ? -3.092 -3.041 -14.683 1.00 93.12 137 ASP A O 1
ATOM 1045 N N . ALA A 1 138 ? -4.923 -2.201 -13.679 1.00 94.06 138 ALA A N 1
ATOM 1046 C CA . ALA A 1 138 ? -5.034 -1.025 -14.539 1.00 94.06 138 ALA A CA 1
ATOM 1047 C C . ALA A 1 138 ? -3.836 -0.075 -14.376 1.00 94.06 138 ALA A C 1
ATOM 1049 O O . ALA A 1 138 ? -3.203 0.279 -15.370 1.00 94.06 138 ALA A O 1
ATOM 1050 N N . ASN A 1 139 ? -3.473 0.273 -13.137 1.00 94.31 139 ASN A N 1
ATOM 1051 C CA . ASN A 1 139 ? -2.340 1.164 -12.866 1.00 94.31 139 ASN A CA 1
ATOM 1052 C C . ASN A 1 139 ? -1.004 0.563 -13.324 1.00 94.31 139 ASN A C 1
ATOM 1054 O O . ASN A 1 139 ? -0.156 1.258 -13.880 1.00 94.31 139 ASN A O 1
ATOM 1058 N N . LEU A 1 140 ? -0.817 -0.746 -13.141 1.00 92.06 140 LEU A N 1
ATOM 1059 C CA . LEU A 1 140 ? 0.382 -1.435 -13.615 1.00 92.06 140 LEU A CA 1
ATOM 1060 C C . LEU A 1 140 ? 0.449 -1.515 -15.146 1.00 92.06 140 LEU A C 1
ATOM 1062 O O . LEU A 1 140 ? 1.539 -1.442 -15.715 1.00 92.06 140 LEU A O 1
ATOM 1066 N N . ALA A 1 141 ? -0.692 -1.660 -15.824 1.00 90.81 141 ALA A N 1
ATOM 1067 C CA . ALA A 1 141 ? -0.745 -1.683 -17.283 1.00 90.81 141 ALA A CA 1
ATOM 1068 C C . ALA A 1 141 ? -0.373 -0.326 -17.901 1.00 90.81 141 ALA A C 1
ATOM 1070 O O . ALA A 1 141 ? 0.332 -0.302 -18.912 1.00 90.81 141 ALA A O 1
ATOM 1071 N N . ASP A 1 142 ? -0.783 0.782 -17.279 1.00 89.06 142 ASP A N 1
ATOM 1072 C CA . ASP A 1 142 ? -0.468 2.138 -17.747 1.00 89.06 142 ASP A CA 1
ATOM 1073 C C . ASP A 1 142 ? 1.039 2.444 -17.713 1.00 89.06 142 ASP A C 1
ATOM 1075 O O . ASP A 1 142 ? 1.534 3.205 -18.541 1.00 89.06 142 ASP A O 1
ATOM 1079 N N . LEU A 1 143 ? 1.800 1.796 -16.824 1.00 85.50 143 LEU A N 1
ATOM 1080 C CA . LEU A 1 143 ? 3.264 1.915 -16.768 1.00 85.50 143 LEU A CA 1
ATOM 1081 C C . LEU A 1 143 ? 3.992 1.177 -17.902 1.00 85.50 143 LEU A C 1
ATOM 1083 O O . LEU A 1 143 ? 5.164 1.451 -18.165 1.00 85.50 143 LEU A O 1
ATOM 1087 N N . ALA A 1 144 ? 3.340 0.196 -18.530 1.00 72.69 144 ALA A N 1
ATOM 1088 C CA . ALA A 1 144 ? 3.930 -0.631 -19.583 1.00 72.69 144 ALA A CA 1
ATOM 1089 C C . ALA A 1 144 ? 3.729 -0.055 -21.000 1.00 72.69 144 ALA A C 1
ATOM 1091 O O . ALA A 1 144 ? 4.254 -0.630 -21.962 1.00 72.69 144 ALA A O 1
ATOM 1092 N N . GLY A 1 145 ? 2.956 1.032 -21.129 1.00 52.22 145 GLY A N 1
ATOM 1093 C CA . GLY A 1 145 ? 2.683 1.761 -22.376 1.00 52.22 145 GLY A CA 1
ATOM 1094 C C . GLY A 1 145 ? 3.638 2.922 -22.625 1.00 52.22 145 GLY A C 1
ATOM 1095 O O . GLY A 1 145 ? 3.909 3.183 -23.821 1.00 52.22 145 GLY A O 1
#

Radius of gyration: 14.12 Å; chains: 1; bounding box: 30×33×41 Å

pLDDT: mean 81.66, std 15.94, range [39.66, 96.31]

Organism: NCBI:txid1775170

Secondary structure (DSSP, 8-state):
-EEEEEE-GGGTT--HHHHHHHHS---HHHHHHHHHHHHHHHHT--HHHHHHHHHTTTTTTT-TTS----SS-EEEEEE--HHHHHTTHHHHHHHHHHHHHHHHHHH--HHHHHHHHHHHHHHHHT--HHHHHHHHHHHHHHTT-